Protein AF-A0A354URP2-F1 (afdb_monomer_lite)

Secondary structure (DSSP, 8-state):
-HHHHHHHHHHHHHHHHHHHHHT-S-THHHHHHHHHHTHHHHHHHSTTHHHHHHHHHHHHHHHHHHHH-TTGGGSTTS-HHHHHHHHHHHHHHHHT-SHHHHHHHHHHHHHHTT--

pLDDT: mean 90.09, std 13.95, range [47.0, 98.75]

Radius of gyration: 15.94 Å; chains: 1; bounding box: 40×25×55 Å

Sequence (116 aa):
MILSLEFQEAYKRLDKLCRDCFASNEGVSEYIHLMENESLCGGRYVQFWESDYKELKHVRWVRNQLSHEVGTLQSDICTQEDLAFVVDFYQRIMSGDDPLTKLRQAKSIAKTQFIW

Structure (mmCIF, N/CA/C/O backbone):
data_AF-A0A354URP2-F1
#
_entry.id   AF-A0A354URP2-F1
#
loop_
_atom_site.group_PDB
_atom_site.id
_atom_site.type_symbol
_atom_site.label_atom_id
_atom_site.label_alt_id
_atom_site.label_comp_id
_atom_site.label_asym_id
_atom_site.label_entity_id
_atom_site.label_seq_id
_atom_site.pdbx_PDB_ins_code
_atom_site.Cartn_x
_atom_site.Cartn_y
_atom_site.Cartn_z
_atom_site.occupancy
_atom_site.B_iso_or_equiv
_atom_site.auth_seq_id
_atom_site.auth_comp_id
_atom_site.auth_asym_id
_atom_site.auth_atom_id
_atom_site.pdbx_PDB_model_num
ATOM 1 N N . MET A 1 1 ? -19.101 6.214 14.649 1.00 62.75 1 MET A N 1
ATOM 2 C CA . MET A 1 1 ? -19.090 4.788 15.066 1.00 62.75 1 MET A CA 1
ATOM 3 C C . MET A 1 1 ? -19.209 3.797 13.907 1.00 62.75 1 MET A C 1
ATOM 5 O O . MET A 1 1 ? -18.428 2.862 13.902 1.00 62.75 1 MET A O 1
ATOM 9 N N . ILE A 1 2 ? -20.126 3.953 12.939 1.00 81.88 2 ILE A N 1
ATOM 10 C CA . ILE A 1 2 ? -20.206 3.023 11.784 1.00 81.88 2 ILE A CA 1
ATOM 11 C C . ILE A 1 2 ? -18.949 3.124 10.901 1.00 81.88 2 ILE A C 1
ATOM 13 O O . ILE A 1 2 ? -18.316 2.113 10.618 1.00 81.88 2 ILE A O 1
ATOM 17 N N . LEU A 1 3 ? -18.524 4.349 10.581 1.00 88.44 3 LEU A N 1
ATOM 18 C CA . LEU A 1 3 ? -17.367 4.615 9.719 1.00 88.44 3 LEU A CA 1
ATOM 19 C C . LEU A 1 3 ? -16.063 3.954 10.202 1.00 88.44 3 LEU A C 1
ATOM 21 O O . LEU A 1 3 ? -15.363 3.315 9.425 1.00 88.44 3 LEU A O 1
ATOM 25 N N . SER A 1 4 ? -15.742 4.057 11.496 1.00 86.50 4 SER A N 1
ATOM 26 C CA . SER A 1 4 ? -14.514 3.471 12.047 1.00 86.50 4 SER A CA 1
ATOM 27 C C . SER A 1 4 ? -14.520 1.940 12.017 1.00 86.50 4 SER A C 1
ATOM 29 O O . SER A 1 4 ? -13.460 1.332 11.862 1.00 86.50 4 SER A O 1
ATOM 31 N N . LEU A 1 5 ? -15.694 1.307 12.126 1.00 88.56 5 LEU A N 1
ATOM 32 C CA . LEU A 1 5 ? -15.838 -0.139 11.968 1.00 88.56 5 LEU A CA 1
ATOM 33 C C . LEU A 1 5 ? -15.640 -0.556 10.503 1.00 88.56 5 LEU A C 1
ATOM 35 O O . LEU A 1 5 ? -14.843 -1.454 10.234 1.00 88.56 5 LEU A O 1
ATOM 39 N N . GLU A 1 6 ? -16.299 0.130 9.565 1.00 92.94 6 GLU A N 1
ATOM 40 C CA . GLU A 1 6 ? -16.154 -0.113 8.122 1.00 92.94 6 GLU A CA 1
ATOM 41 C C . GLU A 1 6 ? -14.700 0.054 7.667 1.00 92.94 6 GLU A C 1
ATOM 43 O O . GLU A 1 6 ? -14.163 -0.802 6.961 1.00 92.94 6 GLU A O 1
ATOM 48 N N . PHE A 1 7 ? -14.025 1.102 8.144 1.00 94.62 7 PHE A N 1
ATOM 49 C CA . PHE A 1 7 ? -12.604 1.322 7.899 1.00 94.62 7 PHE A CA 1
ATOM 50 C C . PHE A 1 7 ? -11.741 0.174 8.423 1.00 94.62 7 PHE A C 1
ATOM 52 O O . PHE A 1 7 ? -10.892 -0.335 7.693 1.00 94.62 7 PHE A O 1
ATOM 59 N N . GLN A 1 8 ? -11.951 -0.276 9.665 1.00 93.06 8 GLN A N 1
ATOM 60 C CA . GLN A 1 8 ? -11.173 -1.387 10.220 1.00 93.06 8 GLN A CA 1
ATOM 61 C C . GLN A 1 8 ? -11.363 -2.679 9.420 1.00 93.06 8 GLN A C 1
ATOM 63 O O . GLN A 1 8 ? -10.401 -3.423 9.216 1.00 93.06 8 GLN A O 1
ATOM 68 N N . GLU A 1 9 ? -12.582 -2.964 8.963 1.00 95.38 9 GLU A N 1
ATOM 69 C CA . GLU A 1 9 ? -12.852 -4.121 8.112 1.00 95.38 9 GLU A CA 1
ATOM 70 C C . GLU A 1 9 ? -12.198 -3.990 6.733 1.00 95.38 9 GLU A C 1
ATOM 72 O O . GLU A 1 9 ? -11.546 -4.935 6.277 1.00 95.38 9 GLU A O 1
ATOM 77 N N . ALA A 1 10 ? -12.319 -2.828 6.088 1.00 97.88 10 ALA A N 1
ATOM 78 C CA . ALA A 1 10 ? -11.686 -2.550 4.803 1.00 97.88 10 ALA A CA 1
ATOM 79 C C . ALA A 1 10 ? -10.155 -2.651 4.902 1.00 97.88 10 ALA A C 1
ATOM 81 O O . ALA A 1 10 ? -9.525 -3.344 4.099 1.00 97.88 10 ALA A O 1
ATOM 82 N N . TYR A 1 11 ? -9.557 -2.063 5.941 1.00 97.94 11 TYR A N 1
ATOM 83 C CA . TYR A 1 11 ? -8.116 -2.117 6.174 1.00 97.94 11 TYR A CA 1
ATOM 84 C C . TYR A 1 11 ? -7.646 -3.551 6.424 1.00 97.94 11 TYR A C 1
ATOM 86 O O . TYR A 1 11 ? -6.641 -3.964 5.858 1.00 97.94 11 TYR A O 1
ATOM 94 N N . LYS A 1 12 ? -8.378 -4.357 7.210 1.00 97.50 12 LYS A N 1
ATOM 95 C CA . LYS A 1 12 ? -8.053 -5.785 7.408 1.00 97.50 12 LYS A CA 1
ATOM 96 C C . LYS A 1 12 ? -8.032 -6.563 6.090 1.00 97.50 12 LYS A C 1
ATOM 98 O O . LYS A 1 12 ? -7.181 -7.437 5.918 1.00 97.50 12 LYS A O 1
ATOM 103 N N . ARG A 1 13 ? -8.951 -6.263 5.163 1.00 98.44 13 ARG A N 1
ATOM 104 C CA . ARG A 1 13 ? -8.983 -6.888 3.828 1.00 98.44 13 ARG A CA 1
ATOM 105 C C . ARG A 1 13 ? -7.782 -6.467 2.983 1.00 98.44 13 ARG A C 1
ATOM 107 O O . ARG A 1 13 ? -7.145 -7.342 2.404 1.00 98.44 13 ARG A O 1
ATOM 114 N N . LEU A 1 14 ? -7.450 -5.176 2.961 1.00 98.62 14 LEU A N 1
ATOM 115 C CA . LEU A 1 14 ? -6.256 -4.656 2.286 1.00 98.62 14 LEU A CA 1
ATOM 116 C C . LEU A 1 14 ? -4.970 -5.266 2.848 1.00 98.62 14 LEU A C 1
ATOM 118 O O . LEU A 1 14 ? -4.128 -5.758 2.107 1.00 98.62 14 LEU A O 1
ATOM 122 N N . ASP A 1 15 ? -4.851 -5.304 4.166 1.00 98.38 15 ASP A N 1
ATOM 123 C CA . ASP A 1 15 ? -3.694 -5.842 4.864 1.00 98.38 15 ASP A CA 1
ATOM 124 C C . ASP A 1 15 ? -3.494 -7.339 4.602 1.00 98.38 15 ASP A C 1
ATOM 126 O O . ASP A 1 15 ? -2.371 -7.786 4.363 1.00 98.38 15 ASP A O 1
ATOM 130 N N . LYS A 1 16 ? -4.585 -8.114 4.562 1.00 98.19 16 LYS A N 1
ATOM 131 C CA . LYS A 1 16 ? -4.543 -9.513 4.127 1.00 98.19 16 LYS A CA 1
ATOM 132 C C . LYS A 1 16 ? -4.118 -9.640 2.661 1.00 98.19 16 LYS A C 1
ATOM 134 O O . LYS A 1 16 ? -3.245 -10.450 2.379 1.00 98.19 16 LYS A O 1
ATOM 139 N N . LEU A 1 17 ? -4.686 -8.836 1.762 1.00 98.19 17 LEU A N 1
ATOM 140 C CA . LEU A 1 17 ? -4.326 -8.863 0.344 1.00 98.19 17 LEU A CA 1
ATOM 141 C C . LEU A 1 17 ? -2.828 -8.602 0.142 1.00 98.19 17 LEU A C 1
ATOM 143 O O . LEU A 1 17 ? -2.175 -9.351 -0.574 1.00 98.19 17 LEU A O 1
ATOM 147 N N . CYS A 1 18 ? -2.257 -7.608 0.827 1.00 98.00 18 CYS A N 1
ATOM 148 C CA . CYS A 1 18 ? -0.820 -7.345 0.761 1.00 98.00 18 CYS A CA 1
ATOM 149 C C . CYS A 1 18 ? 0.014 -8.540 1.256 1.00 98.00 18 CYS A C 1
ATOM 151 O O . CYS A 1 18 ? 1.005 -8.889 0.616 1.00 98.00 18 CYS A O 1
ATOM 153 N N . ARG A 1 19 ? -0.386 -9.210 2.349 1.00 97.56 19 ARG A N 1
ATOM 154 C CA . ARG A 1 19 ? 0.299 -10.437 2.800 1.00 97.56 19 ARG A CA 1
ATOM 155 C C . ARG A 1 19 ? 0.287 -11.523 1.728 1.00 97.56 19 ARG A C 1
ATOM 157 O O . ARG A 1 19 ? 1.326 -12.121 1.457 1.00 97.56 19 ARG A O 1
ATOM 164 N N . ASP A 1 20 ? -0.871 -11.733 1.108 1.00 96.31 20 ASP A N 1
ATOM 165 C CA . ASP A 1 20 ? -1.060 -12.743 0.068 1.00 96.31 20 ASP A CA 1
ATOM 166 C C . ASP A 1 20 ? -0.227 -12.407 -1.190 1.00 96.31 20 ASP A C 1
ATOM 168 O O . ASP A 1 20 ? 0.407 -13.292 -1.763 1.00 96.31 20 ASP A O 1
ATOM 172 N N . CYS A 1 21 ? -0.154 -11.130 -1.588 1.00 94.62 21 CYS A N 1
ATOM 173 C CA . CYS A 1 21 ? 0.616 -10.675 -2.752 1.00 94.62 21 CYS A CA 1
ATOM 174 C C . CYS A 1 21 ? 2.137 -10.809 -2.586 1.00 94.62 21 CYS A C 1
ATOM 176 O O . CYS A 1 21 ? 2.826 -11.100 -3.566 1.00 94.62 21 CYS A O 1
ATOM 178 N N . PHE A 1 22 ? 2.669 -10.577 -1.383 1.00 92.44 22 PHE A N 1
ATOM 179 C CA . PHE A 1 22 ? 4.119 -10.547 -1.140 1.00 92.44 22 PHE A CA 1
ATOM 180 C C . PHE A 1 22 ? 4.652 -11.764 -0.380 1.00 92.44 22 PHE A C 1
ATOM 182 O O . PHE A 1 22 ? 5.846 -11.813 -0.098 1.00 92.44 22 PHE A O 1
ATOM 189 N N . ALA A 1 23 ? 3.792 -12.729 -0.030 1.00 91.06 23 ALA A N 1
ATOM 190 C CA . ALA A 1 23 ? 4.136 -13.856 0.842 1.00 91.06 23 ALA A CA 1
ATOM 191 C C . ALA A 1 23 ? 4.861 -13.411 2.136 1.00 91.06 23 ALA A C 1
ATOM 193 O O . ALA A 1 23 ? 5.767 -14.085 2.627 1.00 91.06 23 ALA A O 1
ATOM 194 N N . SER A 1 24 ? 4.463 -12.252 2.670 1.00 91.50 24 SER A N 1
ATOM 195 C CA . SER A 1 24 ? 5.016 -11.618 3.873 1.00 91.50 24 SER A CA 1
ATOM 196 C C . SER A 1 24 ? 3.943 -11.560 4.955 1.00 91.50 24 SER A C 1
ATOM 198 O O . SER A 1 24 ? 2.756 -11.493 4.650 1.00 91.50 24 SER A O 1
ATOM 200 N N . ASN A 1 25 ? 4.340 -11.545 6.229 1.00 92.06 25 ASN A N 1
ATOM 201 C CA . ASN A 1 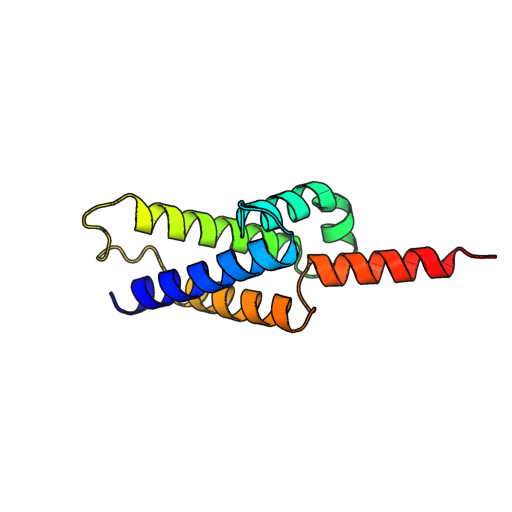25 ? 3.407 -11.339 7.343 1.00 92.06 25 ASN A CA 1
ATOM 202 C C . ASN A 1 25 ? 3.154 -9.850 7.647 1.00 92.06 25 ASN A C 1
ATOM 204 O O . ASN A 1 25 ? 2.244 -9.534 8.415 1.00 92.06 25 ASN A O 1
ATOM 208 N N . GLU A 1 26 ? 3.897 -8.942 7.012 1.00 94.38 26 GLU A N 1
ATOM 209 C CA . GLU A 1 26 ? 3.895 -7.505 7.320 1.00 94.38 26 GLU A CA 1
ATOM 210 C C . GLU A 1 26 ? 2.755 -6.721 6.635 1.00 94.38 26 GLU A C 1
ATOM 212 O O . GLU A 1 26 ? 2.496 -5.565 6.979 1.00 94.38 26 GLU A O 1
ATOM 217 N N . GLY A 1 27 ? 2.038 -7.332 5.683 1.00 96.94 27 GLY A N 1
ATOM 218 C CA . GLY A 1 27 ? 0.826 -6.766 5.078 1.00 96.94 27 GLY A CA 1
ATOM 219 C C . GLY A 1 27 ? 1.047 -5.384 4.460 1.00 96.94 27 GLY A C 1
ATOM 220 O O . GLY A 1 27 ? 1.932 -5.210 3.620 1.00 96.94 27 GLY A O 1
ATOM 221 N N . VAL A 1 28 ? 0.256 -4.384 4.865 1.00 98.06 28 VAL A N 1
ATOM 222 C CA . VAL A 1 28 ? 0.414 -3.000 4.363 1.00 98.06 28 VAL A CA 1
ATOM 223 C C . VAL A 1 28 ? 1.807 -2.432 4.664 1.00 98.06 28 VAL A C 1
ATOM 225 O O . VAL A 1 28 ? 2.318 -1.623 3.889 1.00 98.06 28 VAL A O 1
ATOM 228 N N . SER A 1 29 ? 2.455 -2.849 5.757 1.00 98.06 29 SER A N 1
ATOM 229 C CA . SER A 1 29 ? 3.808 -2.382 6.077 1.00 98.06 29 SER A CA 1
ATOM 230 C C . SER A 1 29 ? 4.846 -2.853 5.061 1.00 98.06 29 SER A C 1
ATOM 232 O O . SER A 1 29 ? 5.722 -2.059 4.723 1.00 98.06 29 SER A O 1
ATOM 234 N N . GLU A 1 30 ? 4.713 -4.072 4.524 1.00 98.25 30 GLU A N 1
ATOM 235 C CA . GLU A 1 30 ? 5.574 -4.552 3.432 1.00 98.25 30 GLU A CA 1
ATOM 236 C C . GLU A 1 30 ? 5.398 -3.683 2.188 1.00 98.25 30 GLU A C 1
ATOM 238 O O . GLU A 1 30 ? 6.372 -3.230 1.594 1.00 98.25 30 GLU A O 1
ATOM 243 N N . TYR A 1 31 ? 4.145 -3.388 1.827 1.00 98.50 31 TYR A N 1
ATOM 244 C CA . TYR A 1 31 ? 3.841 -2.558 0.663 1.00 98.50 31 TYR A CA 1
ATOM 245 C C . TYR A 1 31 ? 4.514 -1.179 0.781 1.00 98.50 31 TYR A C 1
ATOM 247 O O . TYR A 1 31 ? 5.176 -0.719 -0.151 1.00 98.50 31 TYR A O 1
ATOM 255 N N . ILE A 1 32 ? 4.387 -0.530 1.945 1.00 98.62 32 ILE A N 1
ATOM 256 C CA . ILE A 1 32 ? 5.012 0.772 2.224 1.00 98.62 32 ILE A CA 1
ATOM 257 C C . ILE A 1 32 ? 6.539 0.676 2.116 1.00 98.62 32 ILE A C 1
ATOM 259 O O . ILE A 1 32 ? 7.152 1.527 1.477 1.00 98.62 32 ILE A O 1
ATOM 263 N N . HIS A 1 33 ? 7.150 -0.363 2.689 1.00 98.31 33 HIS A N 1
ATOM 264 C CA . HIS A 1 33 ? 8.597 -0.579 2.622 1.00 98.31 33 HIS A CA 1
ATOM 265 C C . HIS A 1 33 ? 9.093 -0.761 1.176 1.00 98.31 33 HIS A C 1
ATOM 267 O O . HIS A 1 33 ? 10.105 -0.180 0.781 1.00 98.31 33 HIS A O 1
ATOM 273 N N . LEU A 1 34 ? 8.351 -1.495 0.342 1.00 98.00 34 LEU A N 1
ATOM 274 C CA . LEU A 1 34 ? 8.656 -1.624 -1.085 1.00 98.00 34 LEU A CA 1
ATOM 275 C C . LEU A 1 34 ? 8.570 -0.275 -1.814 1.00 98.00 34 LEU A C 1
ATOM 277 O O . LEU A 1 34 ? 9.436 0.023 -2.638 1.00 98.00 34 LEU A O 1
ATOM 281 N N . MET A 1 35 ? 7.585 0.571 -1.487 1.00 98.31 35 MET A N 1
ATOM 282 C CA . MET A 1 35 ? 7.520 1.935 -2.029 1.00 98.31 35 MET A CA 1
ATOM 283 C C . MET A 1 35 ? 8.686 2.822 -1.557 1.00 98.31 35 MET A C 1
ATOM 285 O O . MET A 1 35 ? 9.170 3.657 -2.319 1.00 98.31 35 MET A O 1
ATOM 289 N N . GLU A 1 36 ? 9.180 2.651 -0.331 1.00 98.06 36 GLU A N 1
ATOM 290 C CA . GLU A 1 36 ? 10.349 3.392 0.170 1.00 98.06 36 GLU A CA 1
ATOM 291 C C . GLU A 1 36 ? 11.618 3.011 -0.596 1.00 98.06 36 GLU A C 1
ATOM 293 O O . GLU A 1 36 ? 12.334 3.885 -1.102 1.00 98.06 36 GLU A O 1
ATOM 298 N N . ASN A 1 37 ? 11.839 1.707 -0.766 1.00 97.94 37 ASN A N 1
ATOM 299 C CA . ASN A 1 37 ? 12.985 1.162 -1.494 1.00 97.94 37 ASN A CA 1
ATOM 300 C C . ASN A 1 37 ? 12.998 1.574 -2.971 1.00 97.94 37 ASN A C 1
ATOM 302 O O . ASN A 1 37 ? 14.060 1.739 -3.568 1.00 97.94 37 ASN A O 1
ATOM 306 N N . GLU A 1 38 ? 11.820 1.775 -3.556 1.00 97.62 38 GLU A N 1
ATOM 307 C CA . GLU A 1 38 ? 11.654 2.153 -4.956 1.00 97.62 38 GLU A CA 1
ATOM 308 C C . GLU A 1 38 ? 11.365 3.646 -5.163 1.00 97.62 38 GLU A C 1
ATOM 310 O O . GLU A 1 38 ? 11.076 4.059 -6.285 1.00 97.62 38 GLU A O 1
ATOM 315 N N . SER A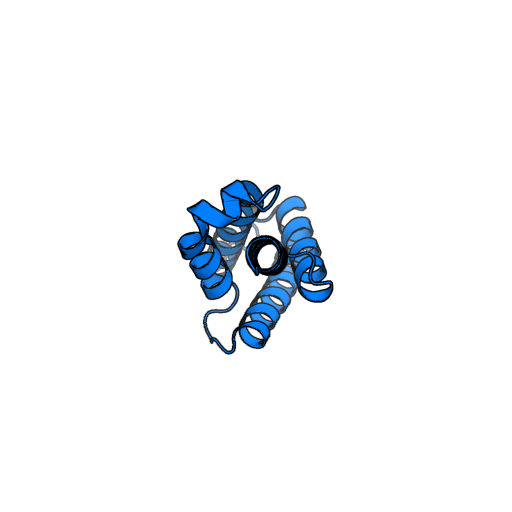 1 39 ? 11.475 4.476 -4.122 1.00 95.00 39 SER A N 1
ATOM 316 C CA . SER A 1 39 ? 11.062 5.891 -4.126 1.00 95.00 39 SER A CA 1
ATOM 317 C C . SER A 1 39 ? 11.587 6.704 -5.315 1.00 95.00 39 SER A C 1
ATOM 319 O O . SER A 1 39 ? 10.821 7.418 -5.966 1.00 95.00 39 SER A O 1
ATOM 321 N N . LEU A 1 40 ? 12.871 6.552 -5.661 1.00 94.56 40 LEU A N 1
ATOM 322 C CA . LEU A 1 40 ? 13.486 7.251 -6.797 1.00 94.56 40 LEU A CA 1
ATOM 323 C C . LEU A 1 40 ? 12.878 6.847 -8.148 1.00 94.56 40 LEU A C 1
ATOM 325 O O . LEU A 1 40 ? 12.671 7.699 -9.013 1.00 94.56 40 LEU A O 1
ATOM 329 N N . CYS A 1 41 ? 12.626 5.553 -8.356 1.00 94.69 41 CYS A N 1
ATOM 330 C CA . CYS A 1 41 ? 12.072 5.055 -9.615 1.00 94.69 41 CYS A CA 1
ATOM 331 C C . CYS A 1 41 ? 10.562 5.286 -9.675 1.00 94.69 41 CYS A C 1
ATOM 333 O O . CYS A 1 41 ? 10.047 5.749 -10.689 1.00 94.69 41 CYS A O 1
ATOM 335 N N . GLY A 1 42 ? 9.862 4.999 -8.584 1.00 95.81 42 GLY A N 1
ATOM 336 C CA . GLY A 1 42 ? 8.430 5.192 -8.450 1.00 95.81 42 GLY A CA 1
ATOM 337 C C . GLY A 1 42 ? 8.021 6.641 -8.677 1.00 95.81 42 GLY A C 1
ATOM 338 O O . GLY A 1 42 ? 7.215 6.902 -9.565 1.00 95.81 42 GLY A O 1
ATOM 339 N N . GLY A 1 43 ? 8.668 7.595 -7.999 1.00 95.19 43 GLY A N 1
ATOM 340 C CA . GLY A 1 43 ? 8.397 9.023 -8.195 1.00 95.19 43 GLY A CA 1
ATOM 341 C C . GLY A 1 43 ? 8.698 9.535 -9.609 1.00 95.19 43 GLY A C 1
ATOM 342 O O . GLY A 1 43 ? 8.132 10.540 -10.032 1.00 95.19 43 GLY A O 1
ATOM 343 N N . ARG A 1 44 ? 9.564 8.844 -10.363 1.00 95.00 44 ARG A N 1
ATOM 344 C CA . ARG A 1 44 ? 9.881 9.186 -11.757 1.00 95.00 44 ARG A CA 1
ATOM 345 C C . ARG A 1 44 ? 8.883 8.604 -12.757 1.00 95.00 44 ARG A C 1
ATOM 347 O O . ARG A 1 44 ? 8.577 9.264 -13.744 1.00 95.00 44 ARG A O 1
ATOM 354 N N . TYR A 1 45 ? 8.449 7.362 -12.553 1.00 94.38 45 TYR A N 1
ATOM 355 C CA . TYR A 1 45 ? 7.733 6.590 -13.575 1.00 94.38 45 TYR A CA 1
ATOM 356 C C . TYR A 1 45 ? 6.252 6.366 -13.278 1.00 94.38 45 TYR A C 1
ATOM 358 O O . TYR A 1 45 ? 5.515 5.973 -14.179 1.00 94.38 45 TYR A O 1
ATOM 366 N N . VAL A 1 46 ? 5.807 6.591 -12.044 1.00 96.81 46 VAL A N 1
ATOM 367 C CA . VAL A 1 46 ? 4.438 6.311 -11.615 1.00 96.81 46 VAL A CA 1
ATOM 368 C C . VAL A 1 46 ? 3.787 7.599 -11.136 1.00 96.81 46 VAL A C 1
ATOM 370 O O . VAL A 1 46 ? 4.219 8.225 -10.167 1.00 96.81 46 VAL A O 1
ATOM 373 N N . GLN A 1 47 ? 2.720 7.997 -11.824 1.00 95.38 47 GLN A N 1
ATOM 374 C CA . GLN A 1 47 ? 1.903 9.126 -11.401 1.00 95.38 47 GLN A CA 1
ATOM 375 C C . GLN A 1 47 ? 1.307 8.848 -10.014 1.00 95.38 47 GLN A C 1
ATOM 377 O O . GLN A 1 47 ? 0.913 7.720 -9.734 1.00 95.38 47 GLN A O 1
ATOM 382 N N . PHE A 1 48 ? 1.238 9.878 -9.166 1.00 96.38 48 PHE A N 1
ATOM 383 C CA . PHE A 1 48 ? 0.689 9.802 -7.803 1.00 96.38 48 PHE A CA 1
ATOM 384 C C . PHE A 1 48 ? 1.466 8.913 -6.819 1.00 96.38 48 PHE A C 1
ATOM 386 O O . PHE A 1 48 ? 0.998 8.704 -5.706 1.00 96.38 48 PHE A O 1
ATOM 393 N N . TRP A 1 49 ? 2.682 8.465 -7.159 1.00 98.31 49 TRP A N 1
ATOM 394 C CA . TRP A 1 49 ? 3.510 7.649 -6.260 1.00 98.31 49 TRP A CA 1
ATOM 395 C C . TRP A 1 49 ? 3.635 8.235 -4.847 1.00 98.31 49 TRP A C 1
ATOM 397 O O . TRP A 1 49 ? 3.411 7.548 -3.856 1.00 98.31 49 TRP A O 1
ATOM 407 N N . GLU A 1 50 ? 3.982 9.520 -4.760 1.00 98.06 50 GLU A N 1
ATOM 408 C CA . GLU A 1 50 ? 4.218 10.200 -3.486 1.00 98.06 50 GLU A CA 1
ATOM 409 C C . GLU A 1 50 ? 2.925 10.416 -2.687 1.00 98.06 50 GLU A C 1
ATOM 411 O O . GLU A 1 50 ? 2.944 10.316 -1.460 1.00 98.06 50 GLU A O 1
ATOM 416 N N . SER A 1 51 ? 1.804 10.707 -3.357 1.00 98.06 51 SER A N 1
ATOM 417 C CA . SER A 1 51 ? 0.506 10.845 -2.687 1.00 98.06 51 SER A CA 1
ATOM 418 C C . SER A 1 51 ? 0.012 9.497 -2.171 1.00 98.06 51 SER A C 1
ATOM 420 O O . SER A 1 51 ? -0.307 9.402 -0.991 1.00 98.06 51 SER A O 1
ATOM 422 N N . ASP A 1 52 ? 0.078 8.441 -2.989 1.00 98.44 52 ASP A N 1
ATOM 423 C CA . ASP A 1 52 ? -0.299 7.080 -2.585 1.00 98.44 52 ASP A CA 1
ATOM 424 C C . ASP A 1 52 ? 0.552 6.583 -1.405 1.00 98.44 52 ASP A C 1
ATOM 426 O O . ASP A 1 52 ? 0.033 6.018 -0.442 1.00 98.44 52 ASP A O 1
ATOM 430 N N . TYR A 1 53 ? 1.866 6.833 -1.437 1.00 98.62 53 TYR A N 1
ATOM 431 C CA . TYR A 1 53 ? 2.777 6.489 -0.341 1.00 98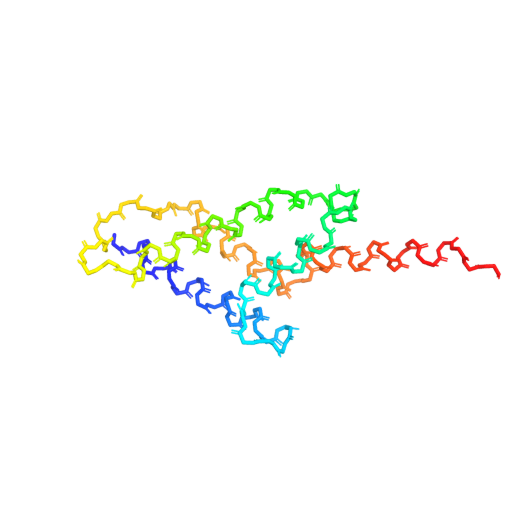.62 53 TYR A CA 1
ATOM 432 C C . TYR A 1 53 ? 2.401 7.202 0.968 1.00 98.62 53 TYR A C 1
ATOM 434 O O . TYR A 1 53 ? 2.363 6.586 2.041 1.00 98.62 53 TYR A O 1
ATOM 442 N N . LYS A 1 54 ? 2.106 8.505 0.894 1.00 98.44 54 LYS A N 1
ATOM 443 C CA . LYS A 1 54 ? 1.695 9.305 2.055 1.00 98.44 54 LYS A CA 1
ATOM 444 C C . LYS A 1 54 ? 0.352 8.849 2.614 1.00 98.44 54 LYS A C 1
ATOM 446 O O . LYS A 1 54 ? 0.245 8.694 3.832 1.00 98.44 54 LYS A O 1
ATOM 451 N N . GLU A 1 55 ? -0.629 8.589 1.756 1.00 98.38 55 GLU A N 1
ATOM 452 C CA . GLU A 1 55 ? -1.958 8.123 2.160 1.00 98.38 55 GLU A CA 1
ATOM 453 C C . GLU A 1 55 ? -1.895 6.725 2.790 1.00 98.38 55 GLU A C 1
ATOM 455 O O . GLU A 1 55 ? -2.444 6.533 3.873 1.00 98.38 55 GLU A O 1
ATOM 460 N N . LEU A 1 56 ? -1.106 5.786 2.247 1.00 98.38 56 LEU A N 1
ATOM 461 C CA . LEU A 1 56 ? -0.868 4.477 2.879 1.00 98.38 56 LEU A CA 1
ATOM 462 C C . LEU A 1 56 ? -0.300 4.597 4.299 1.00 98.38 56 LEU A C 1
ATOM 464 O O . LEU A 1 56 ? -0.736 3.899 5.223 1.00 98.38 56 LEU A O 1
ATOM 468 N N . LYS A 1 57 ? 0.678 5.487 4.498 1.00 98.38 57 LYS A N 1
ATOM 469 C CA . LYS A 1 57 ? 1.230 5.755 5.833 1.00 98.38 57 LYS A CA 1
ATOM 470 C C . LYS A 1 57 ? 0.195 6.375 6.760 1.00 98.38 57 LYS A C 1
ATOM 472 O O . LYS A 1 57 ? 0.162 6.001 7.935 1.00 98.38 57 LYS A O 1
ATOM 477 N N . HIS A 1 58 ? -0.624 7.285 6.241 1.00 97.56 58 HIS A N 1
ATOM 478 C CA . HIS A 1 58 ? -1.693 7.923 6.992 1.00 97.56 58 HIS A CA 1
ATOM 479 C C . HIS A 1 58 ? -2.725 6.896 7.467 1.00 97.56 58 HIS A C 1
ATOM 481 O O . HIS A 1 58 ? -2.905 6.744 8.673 1.00 97.56 58 HIS A O 1
ATOM 487 N N . VAL A 1 59 ? -3.300 6.088 6.571 1.00 97.44 59 VAL A N 1
ATOM 488 C CA . VAL A 1 59 ? -4.314 5.093 6.959 1.00 97.44 59 VAL A CA 1
ATOM 489 C C . VAL A 1 59 ? -3.743 3.986 7.852 1.00 97.44 59 VAL A C 1
ATOM 491 O O . VAL A 1 59 ? -4.433 3.484 8.741 1.00 97.44 59 VAL A O 1
ATOM 494 N N . ARG A 1 60 ? -2.451 3.635 7.716 1.00 97.12 60 ARG A N 1
ATOM 495 C CA . ARG A 1 60 ? -1.767 2.758 8.686 1.00 97.12 60 ARG A CA 1
ATOM 496 C C . ARG A 1 60 ? -1.695 3.399 10.073 1.00 97.12 60 ARG A C 1
ATOM 498 O O . ARG A 1 60 ? -1.925 2.710 11.067 1.00 97.12 60 ARG A O 1
ATOM 505 N N . TRP A 1 61 ? -1.375 4.689 10.152 1.00 95.25 61 TRP A N 1
ATOM 506 C CA . TRP A 1 61 ? -1.382 5.428 11.413 1.00 95.25 61 TRP A CA 1
ATOM 507 C C . TRP A 1 61 ? -2.794 5.497 12.015 1.00 95.25 61 TRP A C 1
ATOM 509 O O . TRP A 1 61 ? -2.938 5.147 13.187 1.00 95.25 61 TRP A O 1
ATOM 519 N N . VAL A 1 62 ? -3.825 5.814 11.219 1.00 93.25 62 VAL A N 1
ATOM 520 C CA . VAL A 1 62 ? -5.241 5.820 11.648 1.00 93.25 62 VAL A CA 1
ATOM 521 C C . VAL A 1 62 ? -5.629 4.465 12.242 1.00 93.25 62 VAL A C 1
ATOM 523 O O . VAL A 1 62 ? -6.114 4.395 13.372 1.00 93.25 62 VAL A O 1
ATOM 526 N N . ARG A 1 63 ? -5.332 3.358 11.544 1.00 93.19 63 ARG A N 1
ATOM 527 C CA . ARG A 1 63 ? -5.589 2.001 12.055 1.00 93.19 63 ARG A CA 1
ATOM 528 C C . ARG A 1 63 ? -4.899 1.747 13.393 1.00 93.19 63 ARG A C 1
ATOM 530 O O . ARG A 1 63 ? -5.487 1.122 14.277 1.00 93.19 63 ARG A O 1
ATOM 537 N N . ASN A 1 64 ? -3.652 2.190 13.538 1.00 91.75 64 ASN A N 1
ATOM 538 C CA . ASN A 1 64 ? -2.894 1.996 14.770 1.00 91.75 64 ASN A CA 1
ATOM 539 C C . ASN A 1 64 ? -3.499 2.777 15.943 1.00 91.75 64 ASN A C 1
ATOM 541 O O . ASN A 1 64 ? -3.548 2.216 17.036 1.00 91.75 64 ASN A O 1
ATOM 545 N N . GLN A 1 65 ? -3.994 4.001 15.723 1.00 88.25 65 GLN A N 1
ATOM 546 C CA . GLN A 1 65 ? -4.702 4.770 16.756 1.00 88.25 65 GLN A CA 1
ATOM 547 C C . GLN A 1 65 ? -5.969 4.037 17.213 1.00 88.25 65 GLN A C 1
ATOM 549 O O . GLN A 1 65 ? -6.125 3.748 18.396 1.00 88.25 65 GLN A O 1
ATOM 554 N N . LEU A 1 66 ? -6.800 3.597 16.259 1.00 84.88 66 LEU A N 1
ATOM 555 C CA . LEU A 1 66 ? -8.037 2.859 16.544 1.00 84.88 66 LEU A CA 1
ATOM 556 C C . LEU A 1 66 ? -7.816 1.527 17.291 1.00 84.88 66 LEU A C 1
ATOM 558 O O . LEU A 1 66 ? -8.751 1.007 17.894 1.00 84.88 66 LEU A O 1
ATOM 562 N N . SER A 1 67 ? -6.608 0.954 17.233 1.00 78.06 67 SER A N 1
ATOM 563 C CA . SER A 1 67 ? -6.280 -0.331 17.874 1.00 78.06 67 SER A CA 1
ATOM 564 C C . SER A 1 67 ? -5.761 -0.201 19.314 1.00 78.06 67 SER A C 1
ATOM 566 O O . SER A 1 67 ? -5.812 -1.183 20.050 1.00 78.06 67 SER A O 1
ATOM 568 N N . HIS A 1 68 ? -5.226 0.960 19.714 1.00 68.00 68 HIS A N 1
ATOM 569 C CA . HIS A 1 68 ? -4.506 1.122 20.991 1.00 68.00 68 HIS A CA 1
ATOM 570 C C . HIS A 1 68 ? -5.310 1.810 22.099 1.00 68.00 68 HIS A C 1
ATOM 572 O O . HIS A 1 68 ? -4.845 1.878 23.235 1.00 68.00 68 HIS A O 1
ATOM 578 N N . GLU A 1 69 ? -6.520 2.282 21.820 1.00 56.66 69 GLU A N 1
ATOM 579 C CA . GLU A 1 69 ? -7.270 3.104 22.763 1.00 56.66 69 GLU A CA 1
ATOM 580 C C . GLU A 1 69 ? -8.617 2.461 23.128 1.00 56.66 69 GLU A C 1
ATOM 582 O O . GLU A 1 69 ? -9.595 2.467 22.377 1.00 56.66 69 GLU A O 1
ATOM 587 N N . VAL A 1 70 ? -8.688 1.921 24.346 1.00 48.62 70 VAL A N 1
ATOM 588 C CA . VAL A 1 70 ? -9.959 1.565 24.985 1.00 48.62 70 VAL A CA 1
ATOM 589 C C . VAL A 1 70 ? -10.722 2.870 25.245 1.00 48.62 70 VAL A C 1
ATOM 591 O O . VAL A 1 70 ? -10.409 3.591 26.186 1.00 48.62 70 VAL A O 1
ATOM 594 N N . GLY A 1 71 ? -11.700 3.192 24.392 1.00 53.47 71 GLY A N 1
ATOM 595 C CA . GLY A 1 71 ? -12.554 4.382 24.533 1.00 53.47 71 GLY A CA 1
ATOM 596 C C . GLY A 1 71 ? -12.580 5.341 23.336 1.00 53.47 71 GLY A C 1
ATOM 597 O O . GLY A 1 71 ? -13.413 6.240 23.328 1.00 53.47 71 GLY A O 1
ATOM 598 N N . THR A 1 72 ? -11.760 5.147 22.294 1.00 50.47 72 THR A N 1
ATOM 599 C CA . THR A 1 72 ? -11.728 6.050 21.116 1.00 50.47 72 THR A CA 1
ATOM 600 C C . THR A 1 72 ? -12.416 5.523 19.866 1.00 50.47 72 THR A C 1
ATOM 602 O O . THR A 1 72 ? -12.363 6.133 18.805 1.00 50.47 72 THR A O 1
ATOM 605 N N . LEU A 1 73 ? -13.270 4.512 20.023 1.00 52.03 73 LEU A N 1
ATOM 606 C CA . LEU A 1 73 ? -14.377 4.281 19.082 1.00 52.03 73 LEU A CA 1
ATOM 607 C C . LEU A 1 73 ? -15.288 5.525 18.899 1.00 52.03 73 LEU A C 1
ATOM 609 O O . LEU A 1 73 ? -16.125 5.539 17.993 1.00 52.03 73 LEU A O 1
ATOM 613 N N . GLN A 1 74 ? -15.120 6.549 19.747 1.00 50.56 74 GLN A N 1
ATOM 614 C CA . GLN A 1 74 ? -15.787 7.852 19.725 1.00 50.56 74 GLN A CA 1
ATOM 615 C C . GLN A 1 74 ? -14.951 9.019 19.170 1.00 50.56 74 GLN A C 1
ATOM 617 O O . GLN A 1 74 ? -15.492 10.120 19.095 1.00 50.56 74 GLN A O 1
ATOM 622 N N . SER A 1 75 ? -13.684 8.833 18.780 1.00 55.31 75 SER A N 1
ATOM 623 C CA . SER A 1 75 ? -12.910 9.912 18.153 1.00 55.31 75 SER A CA 1
ATOM 624 C C . SER A 1 75 ? -13.080 9.893 16.628 1.00 55.31 75 SER A C 1
ATOM 626 O O . SER A 1 75 ? -12.955 8.851 15.981 1.00 55.31 75 SER A O 1
ATOM 628 N N . ASP A 1 76 ? -13.353 11.060 16.037 1.00 66.00 76 ASP A N 1
ATOM 629 C CA . ASP A 1 76 ? -13.410 11.282 14.580 1.00 66.00 76 ASP A CA 1
ATOM 630 C C . ASP A 1 76 ? -11.994 11.267 13.952 1.00 66.00 76 ASP A C 1
ATOM 632 O O . ASP A 1 76 ? -11.607 12.174 13.222 1.00 66.00 76 ASP A O 1
ATOM 636 N N . ILE A 1 77 ? -11.164 10.265 14.277 1.00 79.12 77 ILE A N 1
ATOM 637 C CA . ILE A 1 77 ? -9.806 10.116 13.707 1.00 79.12 77 ILE A CA 1
ATOM 638 C C . ILE A 1 77 ? -9.869 9.541 12.286 1.00 79.12 77 ILE A C 1
ATOM 640 O O . ILE A 1 77 ? -8.975 9.789 11.485 1.00 79.12 77 ILE A O 1
ATOM 644 N N . CYS A 1 78 ? -10.911 8.765 11.983 1.00 86.75 78 CYS A N 1
ATOM 645 C CA . CYS A 1 78 ? -11.155 8.209 10.658 1.00 86.75 78 CYS A CA 1
ATOM 646 C C . CYS A 1 78 ? -12.140 9.095 9.899 1.00 86.75 78 CYS A C 1
ATOM 648 O O . CYS A 1 78 ? -13.263 9.313 10.358 1.00 86.75 78 CYS A O 1
ATOM 650 N N . THR A 1 79 ? -11.733 9.530 8.716 1.00 92.38 79 THR A N 1
ATOM 651 C CA . THR A 1 79 ? -12.551 10.306 7.784 1.00 92.38 79 THR A CA 1
ATOM 652 C C . THR A 1 79 ? -13.182 9.408 6.716 1.00 92.38 79 THR A C 1
ATOM 654 O O . THR A 1 79 ? -12.863 8.219 6.604 1.00 92.38 79 THR A O 1
ATOM 657 N N . GLN A 1 80 ? -14.120 9.955 5.939 1.00 94.25 80 GLN A N 1
ATOM 658 C CA . GLN A 1 80 ? -14.711 9.223 4.814 1.00 94.25 80 GLN A CA 1
ATOM 659 C C . GLN A 1 80 ? -13.669 9.004 3.708 1.00 94.25 80 GLN A C 1
ATOM 661 O O . GLN A 1 80 ? -13.685 7.979 3.026 1.00 94.25 80 GLN A O 1
ATOM 666 N N . GLU A 1 81 ? -12.748 9.953 3.562 1.00 96.06 81 GLU A N 1
ATOM 667 C CA . GLU A 1 81 ? -11.623 9.934 2.639 1.00 96.06 81 GLU A CA 1
ATOM 668 C C . GLU A 1 81 ? -10.653 8.791 2.968 1.00 96.06 81 GLU A C 1
ATOM 670 O O . GLU A 1 81 ? -10.230 8.082 2.058 1.00 96.06 81 GLU A O 1
ATOM 675 N N . ASP A 1 82 ? -10.389 8.527 4.253 1.00 96.50 82 ASP A N 1
ATOM 676 C CA . ASP A 1 82 ? -9.564 7.388 4.686 1.00 96.50 82 ASP A CA 1
ATOM 677 C C . ASP A 1 82 ? -10.161 6.047 4.254 1.00 96.50 82 ASP A C 1
ATOM 679 O O . ASP A 1 82 ? -9.463 5.174 3.728 1.00 96.50 82 ASP A O 1
ATOM 683 N N . LEU A 1 83 ? -11.469 5.871 4.468 1.00 96.62 83 LEU A N 1
ATOM 684 C CA . LEU A 1 83 ? -12.182 4.670 4.038 1.00 96.62 83 LEU A CA 1
ATOM 685 C C . LEU A 1 83 ? -12.184 4.551 2.510 1.00 96.62 83 LEU A C 1
ATOM 687 O O . LEU A 1 83 ? -11.900 3.473 1.982 1.00 96.62 83 LEU A O 1
ATOM 691 N N . ALA A 1 84 ? -12.488 5.643 1.806 1.00 98.25 84 ALA A N 1
ATOM 692 C CA . ALA A 1 84 ? -12.516 5.672 0.348 1.00 98.25 84 ALA A CA 1
ATOM 693 C C . ALA A 1 84 ? -11.153 5.297 -0.242 1.00 98.25 84 ALA A C 1
ATOM 695 O O . ALA A 1 84 ? -11.096 4.455 -1.138 1.00 98.25 84 ALA A O 1
ATOM 696 N N . PHE A 1 85 ? -10.065 5.836 0.314 1.00 98.62 85 PHE A N 1
ATOM 697 C CA . PHE A 1 85 ? -8.708 5.492 -0.088 1.00 98.62 85 PHE A CA 1
ATOM 698 C C . PHE A 1 85 ? -8.416 4.002 0.104 1.00 98.62 85 PHE A C 1
ATOM 700 O O . PHE A 1 85 ? -7.954 3.348 -0.824 1.00 98.62 85 PHE A O 1
ATOM 707 N N . VAL A 1 86 ? -8.714 3.429 1.277 1.00 98.69 86 VAL A N 1
ATOM 708 C CA . VAL A 1 86 ? -8.447 2.002 1.541 1.00 98.69 86 VAL A CA 1
ATOM 709 C C . VAL A 1 86 ? -9.21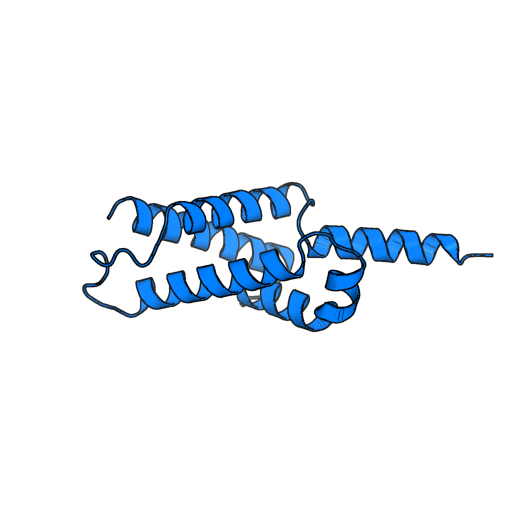6 1.096 0.576 1.00 98.69 86 VAL A C 1
ATOM 711 O O . VAL A 1 86 ? -8.662 0.109 0.082 1.00 98.69 86 VAL A O 1
ATOM 714 N N . VAL A 1 87 ? -10.483 1.419 0.300 1.00 98.62 87 VAL A N 1
ATOM 715 C CA . VAL A 1 87 ? -11.322 0.655 -0.634 1.00 98.62 87 VAL A CA 1
ATOM 716 C C . VAL A 1 87 ? -10.807 0.782 -2.068 1.00 98.62 87 VAL A C 1
ATOM 718 O O . VAL A 1 87 ? -10.678 -0.237 -2.747 1.00 98.62 87 VAL A O 1
ATOM 721 N N . ASP A 1 88 ? -10.482 1.993 -2.522 1.00 98.69 88 ASP A N 1
ATOM 722 C CA . ASP A 1 88 ? -9.915 2.231 -3.852 1.00 98.69 88 ASP A CA 1
ATOM 723 C C . ASP A 1 88 ? -8.566 1.521 -4.023 1.00 98.69 88 ASP A C 1
ATOM 725 O O . ASP A 1 88 ? -8.372 0.770 -4.980 1.00 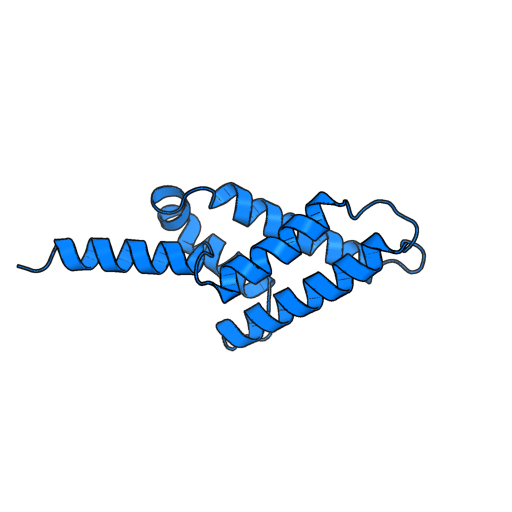98.69 88 ASP A O 1
ATOM 729 N N . PHE A 1 89 ? -7.661 1.665 -3.053 1.00 98.75 89 PHE A N 1
ATOM 730 C CA . PHE A 1 89 ? -6.335 1.055 -3.098 1.00 98.75 89 PHE A CA 1
ATOM 731 C C . PHE A 1 89 ? -6.417 -0.475 -3.174 1.00 98.75 89 PHE A C 1
ATOM 733 O O . PHE A 1 89 ? -5.699 -1.101 -3.954 1.00 98.75 89 PHE A O 1
ATOM 740 N N . TYR A 1 90 ? -7.347 -1.087 -2.429 1.00 98.75 90 TYR A N 1
ATOM 741 C CA . TYR A 1 90 ? -7.644 -2.516 -2.547 1.00 98.75 90 TYR A CA 1
ATOM 742 C C . TYR A 1 90 ? -8.046 -2.898 -3.981 1.00 98.75 90 TYR A C 1
ATOM 744 O O . TYR A 1 90 ? -7.520 -3.867 -4.532 1.00 98.75 90 TYR A O 1
ATOM 752 N N . GLN A 1 91 ? -8.953 -2.140 -4.606 1.00 98.69 91 GLN A N 1
ATOM 753 C CA . GLN A 1 91 ? -9.390 -2.410 -5.981 1.00 98.69 91 GLN A CA 1
ATOM 754 C C . GLN A 1 91 ? -8.266 -2.198 -7.000 1.00 98.69 91 GLN A C 1
ATOM 756 O O . GLN A 1 91 ? -8.148 -2.975 -7.952 1.00 98.69 91 GLN A O 1
ATOM 761 N N . ARG A 1 92 ? -7.399 -1.202 -6.794 1.00 98.56 92 ARG A N 1
ATOM 762 C CA . ARG A 1 92 ? -6.221 -0.979 -7.641 1.00 98.56 92 ARG A CA 1
ATOM 763 C C . ARG A 1 92 ? -5.237 -2.143 -7.580 1.00 98.56 92 ARG A C 1
ATOM 765 O O . ARG A 1 92 ? -4.772 -2.568 -8.632 1.00 98.56 92 ARG A O 1
ATOM 772 N N . ILE A 1 93 ? -4.991 -2.736 -6.407 1.00 98.31 93 ILE A N 1
ATOM 773 C CA . ILE A 1 93 ? -4.174 -3.963 -6.316 1.00 98.31 93 ILE A CA 1
ATOM 774 C C . ILE A 1 93 ? -4.855 -5.118 -7.060 1.00 98.31 93 ILE A C 1
ATOM 776 O O . ILE A 1 93 ? -4.223 -5.789 -7.874 1.00 98.31 93 ILE A O 1
ATOM 780 N N . MET A 1 94 ? -6.155 -5.335 -6.832 1.00 98.12 94 MET A N 1
ATOM 781 C CA . MET A 1 94 ? -6.906 -6.427 -7.471 1.00 98.12 94 MET A CA 1
ATOM 782 C C . MET A 1 94 ? -6.948 -6.321 -9.002 1.00 98.12 94 MET A C 1
ATOM 784 O O . MET A 1 94 ? -6.955 -7.340 -9.690 1.00 98.12 94 MET A O 1
ATOM 788 N N . SER A 1 95 ? -6.979 -5.100 -9.535 1.00 97.75 95 SER A N 1
ATOM 789 C CA . SER A 1 95 ? -6.978 -4.828 -10.978 1.00 97.75 95 SER A CA 1
ATOM 790 C C . SER A 1 95 ? -5.576 -4.703 -11.584 1.00 97.75 95 SER A C 1
ATOM 792 O O . SER A 1 95 ? -5.452 -4.613 -12.805 1.00 97.75 95 SER A O 1
ATOM 794 N N . GLY A 1 96 ? -4.518 -4.728 -10.766 1.00 96.88 96 GLY A N 1
ATOM 795 C CA . GLY A 1 96 ? -3.143 -4.513 -11.217 1.00 96.88 96 GLY A CA 1
ATOM 796 C C . GLY A 1 96 ? -2.861 -3.076 -11.674 1.00 96.88 96 GLY A C 1
ATOM 797 O O . GLY A 1 96 ? -1.971 -2.862 -12.495 1.00 96.88 96 GLY A O 1
ATOM 798 N N . ASP A 1 97 ? -3.617 -2.103 -11.165 1.00 97.19 97 ASP A N 1
ATOM 799 C CA . ASP A 1 97 ? -3.438 -0.666 -11.416 1.00 97.19 97 ASP A CA 1
ATOM 800 C C . ASP A 1 97 ? -2.737 0.062 -10.245 1.00 97.19 97 ASP A C 1
ATOM 802 O O . ASP A 1 97 ? -2.605 1.293 -10.226 1.00 97.19 97 ASP A O 1
ATOM 806 N N . ASP A 1 98 ? -2.273 -0.696 -9.250 1.00 98.19 98 ASP A N 1
ATOM 807 C CA . ASP A 1 98 ? -1.539 -0.190 -8.094 1.00 98.19 98 ASP A CA 1
ATOM 808 C C . ASP A 1 98 ? -0.134 0.346 -8.459 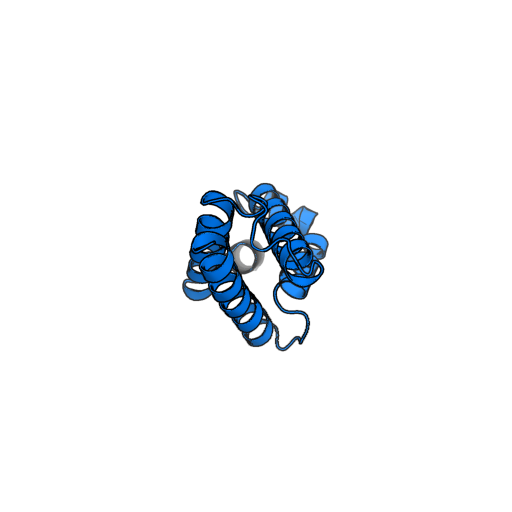1.00 98.19 98 ASP A C 1
ATOM 810 O O . ASP A 1 98 ? 0.442 -0.017 -9.496 1.00 98.19 98 ASP A O 1
ATOM 814 N N . PRO A 1 99 ? 0.461 1.198 -7.601 1.00 98.31 99 PRO A N 1
ATOM 815 C CA . PRO A 1 99 ? 1.772 1.789 -7.854 1.00 98.31 99 PRO A CA 1
ATOM 816 C C . PRO A 1 99 ? 2.909 0.800 -8.134 1.00 98.31 99 PRO A C 1
ATOM 818 O O . PRO A 1 99 ? 3.736 1.058 -9.013 1.00 98.31 99 PRO A O 1
ATOM 821 N N . LEU A 1 100 ? 2.981 -0.323 -7.411 1.00 98.06 100 LEU A N 1
ATOM 822 C CA . LEU A 1 100 ? 4.076 -1.283 -7.571 1.00 98.06 100 LEU A CA 1
ATOM 823 C C . LEU A 1 100 ? 3.916 -2.072 -8.874 1.00 98.06 100 LEU A C 1
ATOM 825 O O . LEU A 1 100 ? 4.906 -2.311 -9.577 1.00 98.06 100 LEU A O 1
ATOM 829 N N . THR A 1 101 ? 2.681 -2.400 -9.261 1.00 97.75 101 THR A N 1
ATOM 830 C CA . THR A 1 101 ? 2.400 -3.005 -10.566 1.00 97.75 101 THR A CA 1
ATOM 831 C C . THR A 1 101 ? 2.739 -2.053 -11.710 1.00 97.75 101 THR A C 1
ATOM 833 O O . THR A 1 101 ? 3.448 -2.462 -12.638 1.00 97.75 101 THR A O 1
ATOM 836 N N . LYS A 1 102 ? 2.330 -0.780 -11.627 1.00 97.75 102 LYS A N 1
ATOM 837 C CA . LYS A 1 102 ? 2.689 0.253 -12.617 1.00 97.75 102 LYS A CA 1
ATOM 838 C C . LYS A 1 102 ? 4.198 0.425 -12.748 1.00 97.75 102 LYS A C 1
ATOM 840 O O . LYS A 1 102 ? 4.724 0.459 -13.861 1.00 97.75 102 LYS A O 1
ATOM 845 N N . LEU A 1 103 ? 4.920 0.458 -11.627 1.00 97.62 103 LEU A N 1
ATOM 846 C CA . LEU A 1 103 ? 6.377 0.559 -11.645 1.00 97.62 103 LEU A CA 1
ATOM 847 C C . LEU A 1 103 ? 7.021 -0.647 -12.342 1.00 97.62 103 LEU A C 1
ATOM 849 O O . LEU A 1 103 ? 7.917 -0.481 -13.174 1.00 97.62 103 LEU A O 1
ATOM 853 N N . ARG A 1 104 ? 6.561 -1.865 -12.035 1.00 96.06 104 ARG A N 1
ATOM 854 C CA . ARG A 1 104 ? 7.049 -3.092 -12.681 1.00 96.06 104 ARG A CA 1
ATOM 855 C C . ARG A 1 104 ? 6.826 -3.058 -14.195 1.00 96.06 104 ARG A C 1
ATOM 857 O O . ARG A 1 104 ? 7.733 -3.418 -14.947 1.00 96.06 104 ARG A O 1
ATOM 864 N N . GLN A 1 105 ? 5.658 -2.599 -14.644 1.00 95.38 105 GLN A N 1
ATOM 865 C CA . GLN A 1 105 ? 5.353 -2.433 -16.069 1.00 95.38 105 GLN A CA 1
ATOM 866 C C . GLN A 1 105 ? 6.284 -1.404 -16.726 1.00 95.38 105 GLN A C 1
ATOM 868 O O . GLN A 1 105 ? 6.907 -1.712 -17.743 1.00 95.38 105 GLN A O 1
ATOM 873 N N . ALA A 1 106 ? 6.467 -0.232 -16.111 1.00 93.50 106 ALA A N 1
ATOM 874 C CA . ALA A 1 106 ? 7.368 0.806 -16.614 1.00 93.50 106 ALA A CA 1
ATOM 875 C C . ALA A 1 106 ? 8.819 0.305 -16.749 1.00 93.50 106 ALA A C 1
ATOM 877 O O . ALA A 1 106 ? 9.460 0.519 -17.781 1.00 93.50 106 ALA A O 1
ATOM 878 N N . LYS A 1 107 ? 9.323 -0.436 -15.751 1.00 92.56 107 LYS A N 1
ATOM 879 C CA . LYS A 1 107 ? 10.658 -1.060 -15.801 1.00 92.56 107 LYS A CA 1
ATOM 880 C C . LYS A 1 107 ? 10.778 -2.095 -16.926 1.00 92.56 107 LYS A C 1
ATOM 882 O O . LYS A 1 107 ? 11.814 -2.157 -17.587 1.00 92.56 107 LYS A O 1
ATOM 887 N N . SER A 1 108 ? 9.732 -2.888 -17.172 1.00 90.31 108 SER A N 1
ATOM 888 C CA . SER A 1 108 ? 9.711 -3.868 -18.268 1.00 90.31 108 SER A CA 1
ATOM 889 C C . SER A 1 108 ? 9.744 -3.199 -19.646 1.00 90.31 108 SER A C 1
ATOM 891 O O . SER A 1 108 ? 10.463 -3.654 -20.540 1.00 90.31 108 SER A O 1
ATOM 893 N N . ILE A 1 109 ? 9.003 -2.101 -19.816 1.00 86.62 109 ILE A N 1
ATOM 894 C CA . ILE A 1 109 ? 8.990 -1.316 -21.058 1.00 86.62 109 ILE A CA 1
ATOM 895 C C . ILE A 1 109 ? 10.374 -0.715 -21.313 1.00 86.62 109 ILE A C 1
ATOM 897 O O . ILE A 1 109 ? 10.927 -0.904 -22.396 1.00 86.62 109 ILE A O 1
ATOM 901 N N . ALA A 1 110 ? 10.970 -0.074 -20.302 1.00 80.69 110 ALA A N 1
ATOM 902 C CA . ALA A 1 110 ? 12.308 0.498 -20.413 1.00 80.69 110 ALA A CA 1
ATOM 903 C C . ALA A 1 110 ? 13.346 -0.567 -20.802 1.00 80.69 110 ALA A C 1
ATOM 905 O O . ALA A 1 110 ? 14.140 -0.344 -21.706 1.00 80.69 110 ALA A O 1
ATOM 906 N N . LYS A 1 111 ? 13.301 -1.759 -20.190 1.00 75.94 111 LYS A N 1
ATOM 907 C CA . LYS A 1 111 ? 14.226 -2.857 -20.514 1.00 75.94 111 LYS A CA 1
ATOM 908 C C . LYS A 1 111 ? 14.084 -3.359 -21.956 1.00 75.94 111 LYS A C 1
ATOM 910 O O . LYS A 1 111 ? 15.084 -3.718 -22.567 1.00 75.94 111 LYS A O 1
ATOM 915 N N . THR A 1 112 ? 12.869 -3.365 -22.503 1.00 70.75 112 THR A N 1
ATOM 916 C CA . THR A 1 112 ? 12.597 -3.835 -23.874 1.00 70.75 112 THR A CA 1
ATOM 917 C C . THR A 1 112 ? 13.128 -2.863 -24.936 1.00 70.75 112 THR A C 1
ATOM 919 O O . THR A 1 112 ? 13.502 -3.291 -26.021 1.00 70.75 112 THR A O 1
ATOM 922 N N . GLN A 1 113 ? 13.235 -1.568 -24.620 1.00 61.03 113 GLN A N 1
ATOM 923 C CA . GLN A 1 113 ? 13.742 -0.544 -25.545 1.00 61.03 113 GLN A CA 1
ATOM 924 C C . GLN A 1 113 ? 15.269 -0.572 -25.757 1.00 61.03 113 GLN A C 1
ATOM 926 O O . GLN A 1 113 ? 15.759 0.105 -26.656 1.00 61.03 113 GLN A O 1
ATOM 931 N N . PHE A 1 114 ? 16.024 -1.349 -24.969 1.00 56.69 114 PHE A N 1
ATOM 932 C CA . PHE A 1 114 ? 17.495 -1.403 -25.028 1.00 56.69 114 PHE A CA 1
ATOM 933 C C . PHE A 1 114 ? 18.062 -2.770 -25.451 1.00 56.69 114 PHE A C 1
ATOM 935 O O . PHE A 1 114 ? 19.228 -3.055 -25.182 1.00 56.69 114 PHE A O 1
ATOM 942 N N . ILE A 1 115 ? 17.267 -3.620 -26.107 1.00 48.75 115 ILE A N 1
ATOM 943 C CA . ILE A 1 115 ? 17.742 -4.895 -26.667 1.00 48.75 115 ILE A CA 1
ATOM 944 C C . ILE A 1 115 ? 18.033 -4.685 -28.164 1.00 48.75 115 ILE A C 1
ATOM 946 O O . ILE A 1 115 ? 17.094 -4.551 -28.946 1.00 48.75 115 ILE A O 1
ATOM 950 N N . TRP A 1 116 ? 19.319 -4.635 -28.532 1.00 47.00 116 TRP A N 1
ATOM 951 C CA . TRP A 1 116 ? 19.828 -4.751 -29.909 1.00 47.00 116 TRP A CA 1
ATOM 952 C C . TRP A 1 116 ? 20.533 -6.094 -30.074 1.00 47.00 116 TRP A C 1
ATOM 954 O O . TRP A 1 116 ? 21.298 -6.455 -29.148 1.00 47.00 116 TRP A O 1
#

Foldseek 3Di:
DVQLVLLLVLLVLQQVVQCVVPVDNRRLNVVLVVLVVCVVLLVVQPPCSVVLSVLSVLLVVLNVVVPPDPPVVVPPSDDPVNSVSSNVQSVCVVVLVHSVSRSVVRVVVVVVVPDD